Protein AF-A0A0F9PGI0-F1 (afdb_monomer)

Structure (mmCIF, N/CA/C/O backbone):
data_AF-A0A0F9PGI0-F1
#
_entry.id   AF-A0A0F9PGI0-F1
#
loop_
_atom_site.group_PDB
_atom_site.id
_atom_site.type_symbol
_atom_site.label_atom_id
_atom_site.label_alt_id
_atom_site.label_comp_id
_atom_site.label_asym_id
_atom_site.label_entity_id
_atom_site.label_seq_id
_atom_site.pdbx_PDB_ins_code
_atom_site.Cartn_x
_atom_site.Cartn_y
_atom_site.Cartn_z
_atom_site.occupancy
_atom_site.B_iso_or_equiv
_atom_site.auth_seq_id
_atom_site.auth_comp_id
_atom_site.auth_asym_id
_atom_site.auth_atom_id
_atom_site.pdbx_PDB_model_num
AT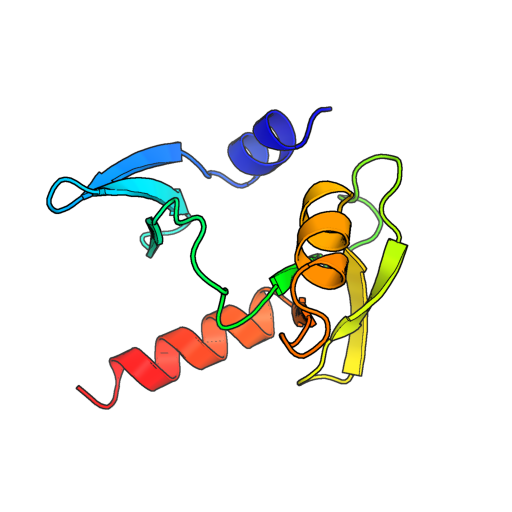OM 1 N N . MET A 1 1 ? 14.672 10.025 -6.409 1.00 58.62 1 MET A N 1
ATOM 2 C CA . MET A 1 1 ? 13.404 10.147 -5.680 1.00 58.62 1 MET A CA 1
ATOM 3 C C . MET A 1 1 ? 13.372 9.081 -4.607 1.00 58.62 1 MET A C 1
ATOM 5 O O . MET A 1 1 ? 13.420 7.899 -4.947 1.00 58.62 1 MET A O 1
ATOM 9 N N . ASN A 1 2 ? 13.398 9.497 -3.347 1.00 71.69 2 ASN A N 1
ATOM 10 C CA . ASN A 1 2 ? 13.156 8.619 -2.205 1.00 71.69 2 ASN A CA 1
ATOM 11 C C . ASN A 1 2 ? 11.639 8.469 -1.958 1.00 71.69 2 ASN A C 1
ATOM 13 O O . ASN A 1 2 ? 10.826 9.146 -2.589 1.00 71.69 2 ASN A O 1
ATOM 17 N N . GLU A 1 3 ? 11.248 7.546 -1.080 1.00 65.44 3 GLU A N 1
ATOM 18 C CA . GLU A 1 3 ? 9.834 7.258 -0.797 1.00 65.44 3 GLU A CA 1
ATOM 19 C C . GLU A 1 3 ? 9.100 8.469 -0.195 1.00 65.44 3 GLU A C 1
ATOM 21 O O . GLU A 1 3 ? 7.971 8.761 -0.585 1.00 65.44 3 GLU A O 1
ATOM 26 N N . GLY A 1 4 ? 9.776 9.248 0.657 1.00 70.75 4 GLY A N 1
ATOM 27 C CA . GLY A 1 4 ? 9.231 10.485 1.219 1.00 70.75 4 GLY A CA 1
ATOM 28 C C . GLY A 1 4 ? 8.901 11.528 0.149 1.00 70.75 4 GLY A C 1
ATOM 29 O O . GLY A 1 4 ? 7.804 12.074 0.134 1.00 70.75 4 GLY A O 1
ATOM 30 N N . GLU A 1 5 ? 9.805 11.768 -0.800 1.00 72.56 5 GLU A N 1
ATOM 31 C CA . GLU A 1 5 ? 9.599 12.689 -1.928 1.00 72.56 5 GLU A CA 1
ATOM 32 C C . GLU A 1 5 ? 8.436 12.254 -2.834 1.00 72.56 5 GLU A C 1
ATOM 34 O O . GLU A 1 5 ? 7.683 13.097 -3.334 1.00 72.56 5 GLU A O 1
ATOM 39 N N . ALA A 1 6 ? 8.261 10.943 -3.026 1.00 71.75 6 ALA A N 1
ATOM 40 C CA . ALA A 1 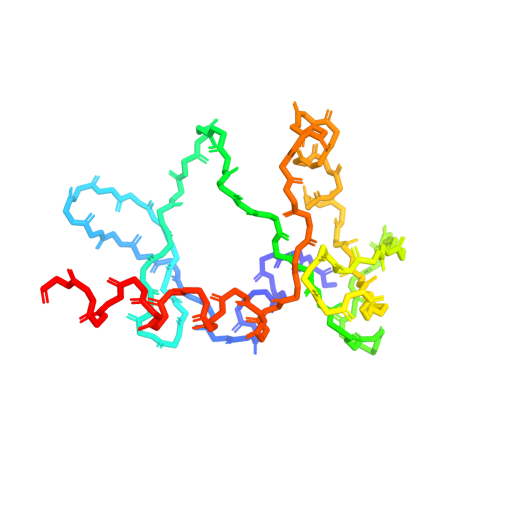6 ? 7.133 10.397 -3.773 1.00 71.75 6 ALA A CA 1
ATOM 41 C C . ALA A 1 6 ? 5.802 10.651 -3.042 1.00 71.75 6 ALA A C 1
ATOM 43 O O . ALA A 1 6 ? 4.842 11.104 -3.663 1.00 71.75 6 ALA A O 1
ATOM 44 N N . LEU A 1 7 ? 5.758 10.439 -1.723 1.00 73.94 7 LEU A N 1
ATOM 45 C CA . LEU A 1 7 ? 4.584 10.724 -0.891 1.00 73.94 7 LEU A CA 1
ATOM 46 C C . LEU A 1 7 ? 4.231 12.218 -0.890 1.00 73.94 7 LEU A C 1
ATOM 48 O O . LEU A 1 7 ? 3.072 12.573 -1.112 1.00 73.94 7 LEU A O 1
ATOM 52 N N . TYR A 1 8 ? 5.219 13.104 -0.737 1.00 77.38 8 TYR A N 1
ATOM 53 C CA . TYR A 1 8 ? 5.002 14.553 -0.833 1.00 77.38 8 TYR A CA 1
ATOM 54 C C . TYR A 1 8 ? 4.427 14.968 -2.191 1.00 77.38 8 TYR A C 1
ATOM 56 O O . TYR A 1 8 ? 3.530 15.809 -2.248 1.00 77.38 8 TYR A O 1
ATOM 64 N N . SER A 1 9 ? 4.895 14.352 -3.281 1.00 75.50 9 SER A N 1
ATOM 65 C CA . SER A 1 9 ? 4.392 14.614 -4.639 1.00 75.50 9 SER A CA 1
ATOM 66 C C . SER A 1 9 ? 2.936 14.171 -4.832 1.00 75.50 9 SER A C 1
ATOM 68 O O . SER A 1 9 ? 2.240 14.704 -5.692 1.00 75.50 9 SER A O 1
ATOM 70 N N . LEU A 1 10 ? 2.459 13.225 -4.018 1.00 75.50 10 LEU A N 1
ATOM 71 C CA . LEU A 1 10 ? 1.057 12.801 -3.964 1.00 75.50 10 LEU A CA 1
ATOM 72 C C . LEU A 1 10 ? 0.204 13.683 -3.037 1.00 75.50 10 LEU A C 1
ATOM 74 O O . LEU A 1 10 ? -0.991 13.441 -2.898 1.00 75.50 10 LEU A O 1
ATOM 78 N N . GLY A 1 11 ? 0.796 14.707 -2.416 1.00 81.75 11 GLY A N 1
ATOM 79 C CA . GLY A 1 11 ? 0.120 15.595 -1.475 1.00 81.75 11 GLY A CA 1
ATOM 80 C C . GLY A 1 11 ? 0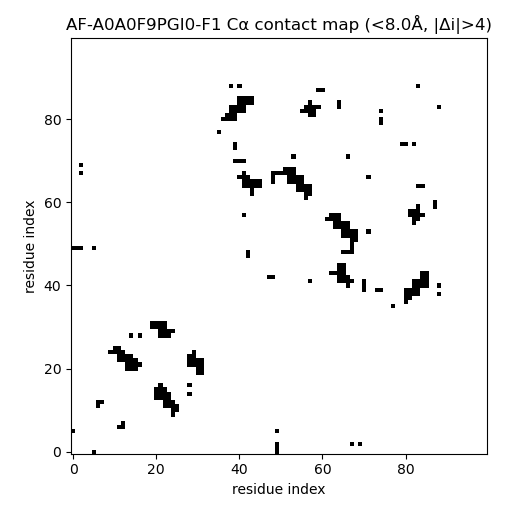.114 15.086 -0.035 1.00 81.75 11 GLY A C 1
ATOM 81 O O . GLY A 1 11 ? -0.578 15.677 0.792 1.00 81.75 11 GLY A O 1
ATOM 82 N N . ALA A 1 12 ? 0.874 14.031 0.283 1.00 85.31 12 ALA A N 1
ATOM 83 C CA . ALA A 1 12 ? 1.018 13.579 1.660 1.00 85.31 12 ALA A CA 1
ATOM 84 C C . ALA A 1 12 ? 1.801 14.613 2.478 1.00 85.31 12 ALA A C 1
ATOM 86 O O . ALA A 1 12 ? 2.820 15.141 2.021 1.00 85.31 12 ALA A O 1
ATOM 87 N N . ARG A 1 13 ? 1.345 14.899 3.698 1.00 87.56 13 ARG A N 1
ATOM 88 C CA . ARG A 1 13 ? 2.019 15.818 4.625 1.00 87.56 13 ARG A CA 1
ATOM 89 C C . ARG A 1 13 ? 2.136 15.193 6.011 1.00 87.56 13 ARG A C 1
ATOM 91 O O . ARG A 1 13 ? 1.160 14.591 6.450 1.00 87.56 13 ARG A O 1
ATOM 98 N N . PRO A 1 14 ? 3.267 15.354 6.721 1.00 87.19 14 PRO A N 1
ATOM 99 C CA . PRO A 1 14 ? 3.350 15.017 8.139 1.00 87.19 14 PRO A CA 1
ATOM 100 C C . PRO A 1 14 ? 2.233 15.706 8.917 1.00 87.19 14 PRO A C 1
ATOM 102 O O . PRO A 1 14 ? 1.943 16.878 8.676 1.00 87.19 14 PRO A O 1
ATOM 105 N N . ALA A 1 15 ? 1.609 14.976 9.830 1.00 90.25 15 ALA A N 1
ATOM 106 C CA . ALA A 1 15 ? 0.537 15.481 10.669 1.00 90.25 15 ALA A CA 1
ATOM 107 C C . ALA A 1 15 ? 0.575 14.817 12.045 1.00 90.25 15 ALA A C 1
ATOM 109 O O . ALA A 1 15 ? 1.123 13.728 12.212 1.00 90.25 15 ALA A O 1
ATOM 110 N N . GLU A 1 16 ? -0.048 15.471 13.015 1.00 89.38 16 GLU A N 1
ATOM 111 C CA . GLU A 1 16 ? -0.331 14.907 14.328 1.00 89.38 16 GLU A CA 1
ATOM 112 C C . GLU A 1 16 ? -1.830 15.060 14.591 1.00 89.38 16 GLU A C 1
ATOM 114 O O . GLU A 1 16 ? -2.401 16.122 14.327 1.00 89.38 16 GLU A O 1
ATOM 119 N N . LYS A 1 17 ? -2.478 13.991 15.052 1.00 84.62 17 LYS A N 1
ATOM 120 C CA . LYS A 1 17 ? -3.905 13.970 15.377 1.00 84.62 17 LYS A CA 1
ATOM 121 C C . LYS A 1 17 ? -4.101 13.133 16.637 1.00 84.62 17 LYS A C 1
ATOM 123 O O . LYS A 1 17 ? -3.578 12.028 16.717 1.00 84.62 17 LYS A O 1
ATOM 128 N N . ASP A 1 18 ? -4.802 13.677 17.631 1.00 86.75 18 ASP A N 1
ATOM 129 C CA . ASP A 1 18 ? -5.080 13.002 18.910 1.00 86.75 18 ASP A CA 1
ATOM 130 C C . ASP A 1 18 ? -3.811 12.471 19.625 1.00 86.75 18 ASP A C 1
ATOM 132 O O . ASP A 1 18 ? -3.809 11.397 20.221 1.00 86.75 18 ASP A O 1
ATOM 136 N N . GLY A 1 19 ? -2.698 13.217 19.532 1.00 85.25 19 GLY A N 1
ATOM 137 C CA . GLY A 1 19 ? -1.392 12.856 20.111 1.00 85.25 19 GLY A CA 1
ATOM 138 C C . GLY A 1 19 ? -0.608 11.788 19.334 1.00 85.25 19 GLY A C 1
ATOM 139 O O . GLY A 1 19 ? 0.493 11.414 19.738 1.00 85.25 19 GLY A O 1
ATOM 140 N N . LYS A 1 20 ? -1.148 11.306 18.211 1.00 85.62 20 LYS A N 1
ATOM 141 C CA . LYS A 1 20 ? -0.521 10.315 17.332 1.00 85.62 20 LYS A CA 1
ATOM 142 C C . LYS A 1 20 ? 0.089 11.008 16.120 1.00 85.62 20 LYS A C 1
ATOM 144 O O . LYS A 1 20 ? -0.550 11.843 15.478 1.00 85.62 20 LYS A O 1
ATOM 149 N N . LYS A 1 21 ? 1.332 10.657 15.791 1.00 87.62 21 LYS A N 1
ATOM 150 C CA . LYS A 1 21 ? 2.036 11.164 14.602 1.00 87.62 21 LYS A CA 1
ATOM 151 C C . LYS A 1 21 ? 1.649 10.343 13.381 1.00 87.62 21 LYS A C 1
ATOM 153 O O . LYS A 1 21 ? 1.345 9.163 13.500 1.00 87.62 21 LYS A O 1
ATOM 158 N N . GLY A 1 22 ? 1.669 10.953 12.205 1.00 88.31 22 GLY A N 1
ATOM 159 C CA . GLY A 1 22 ? 1.270 10.289 10.973 1.00 88.31 22 GLY A CA 1
ATOM 160 C C . GLY A 1 22 ? 1.412 11.165 9.737 1.00 88.31 22 GLY A C 1
ATOM 161 O O . GLY A 1 22 ? 2.181 12.130 9.706 1.00 88.31 22 GLY A O 1
ATOM 162 N N . LEU A 1 23 ? 0.650 10.819 8.706 1.00 86.81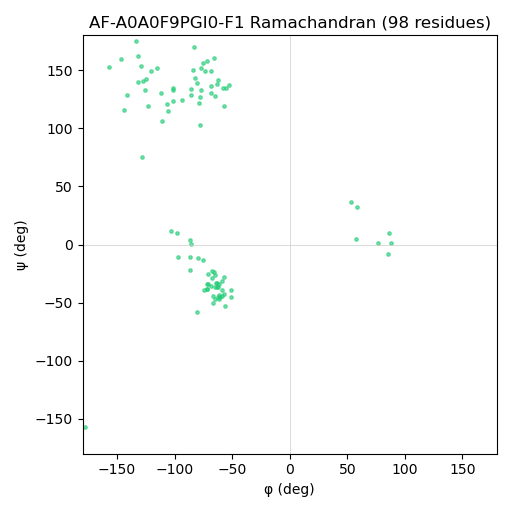 23 LEU A N 1
ATOM 163 C CA . LEU A 1 23 ? 0.558 11.535 7.441 1.00 86.81 23 LEU A CA 1
ATOM 164 C C . LEU A 1 23 ? -0.901 11.887 7.149 1.00 86.81 23 LEU A C 1
ATOM 166 O O . LEU A 1 23 ? -1.800 11.088 7.381 1.00 86.81 23 LEU A O 1
ATOM 170 N N . THR A 1 24 ? -1.146 13.063 6.582 1.00 84.94 24 THR A N 1
ATOM 171 C CA . THR A 1 24 ? -2.433 13.400 5.966 1.00 84.94 24 THR A CA 1
ATOM 172 C C . THR A 1 24 ? -2.340 13.282 4.455 1.00 84.94 24 THR A C 1
ATOM 174 O O . THR A 1 24 ? -1.383 13.768 3.856 1.00 84.94 24 THR A O 1
ATOM 177 N N . LEU A 1 25 ? -3.333 12.647 3.833 1.00 84.75 25 LEU A N 1
ATOM 178 C CA . LEU A 1 25 ? -3.441 12.506 2.383 1.00 84.75 25 LEU A CA 1
ATOM 179 C C . LEU A 1 25 ? -4.915 12.591 1.976 1.00 84.75 25 LEU A C 1
ATOM 181 O O . LEU A 1 25 ? -5.718 11.749 2.365 1.00 84.75 25 LEU A O 1
ATOM 185 N N . GLY A 1 26 ? -5.289 13.617 1.205 1.00 80.44 26 GLY A N 1
ATOM 186 C CA . GLY A 1 26 ? -6.666 13.766 0.711 1.00 80.44 26 GLY A CA 1
ATOM 187 C C . GLY A 1 26 ? -7.734 13.851 1.814 1.00 80.44 26 GLY A C 1
ATOM 188 O O . GLY A 1 26 ? -8.838 13.354 1.623 1.00 80.44 26 GLY A O 1
ATOM 189 N N . GLY A 1 27 ? -7.399 14.431 2.972 1.00 79.62 27 GLY A N 1
ATOM 190 C CA . GLY A 1 27 ? -8.296 14.533 4.134 1.00 79.62 27 GLY A CA 1
ATOM 191 C C . GLY A 1 27 ? -8.303 13.308 5.058 1.00 79.62 27 GLY A C 1
ATOM 192 O O . GLY A 1 27 ? -8.862 13.386 6.149 1.00 79.62 27 GLY A O 1
ATOM 193 N N . LEU A 1 28 ? -7.644 12.210 4.673 1.00 81.50 28 LEU A N 1
ATOM 194 C CA . LEU A 1 28 ? -7.444 11.040 5.526 1.00 81.50 28 LEU A CA 1
ATOM 195 C C . LEU A 1 28 ? -6.198 11.233 6.397 1.00 81.50 28 LEU A C 1
ATOM 197 O O . LEU A 1 28 ? -5.152 11.629 5.882 1.00 81.50 28 LEU A O 1
ATOM 201 N N . PHE A 1 29 ? -6.301 10.933 7.693 1.00 82.44 29 PHE A N 1
ATOM 202 C CA . PHE A 1 29 ? -5.146 10.807 8.583 1.00 82.44 29 PHE A CA 1
ATOM 203 C C . PHE A 1 29 ? -4.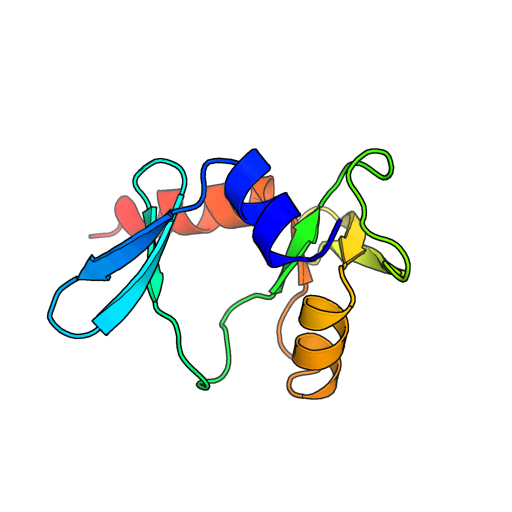715 9.339 8.647 1.00 82.44 29 PHE A C 1
ATOM 205 O O . PHE A 1 29 ? -5.524 8.473 8.963 1.00 82.44 29 PHE A O 1
ATOM 212 N N . ILE A 1 30 ? -3.448 9.082 8.338 1.00 79.31 30 ILE A N 1
ATOM 213 C CA . ILE A 1 30 ? -2.800 7.773 8.374 1.00 79.31 30 ILE A CA 1
ATOM 214 C C . ILE A 1 30 ? -1.791 7.820 9.520 1.00 79.31 30 ILE A C 1
ATOM 216 O O . ILE A 1 30 ? -0.765 8.493 9.412 1.00 79.31 30 ILE A O 1
ATOM 220 N N . GLU A 1 31 ? -2.095 7.149 10.625 1.00 80.62 31 GLU A N 1
ATOM 221 C CA . GLU A 1 31 ? -1.208 7.058 11.787 1.00 80.62 31 GLU A CA 1
ATOM 222 C C . GLU A 1 31 ? 0.101 6.337 11.429 1.00 80.62 31 GLU A C 1
ATOM 224 O O . GLU A 1 31 ? 0.098 5.328 10.724 1.00 80.62 31 GLU A O 1
ATOM 229 N N . ALA A 1 32 ? 1.227 6.853 11.919 1.00 75.75 32 ALA A N 1
ATOM 230 C CA . ALA A 1 32 ? 2.491 6.135 11.912 1.00 75.75 32 ALA A CA 1
ATOM 231 C C . ALA A 1 32 ? 2.460 5.124 13.063 1.00 75.75 32 ALA A C 1
ATOM 233 O O . ALA A 1 32 ? 2.615 5.501 14.223 1.00 75.75 32 ALA A O 1
ATOM 234 N N . SER A 1 33 ? 2.228 3.856 12.732 1.00 72.31 33 SER A N 1
ATOM 235 C CA . SER A 1 33 ? 2.225 2.750 13.686 1.00 72.31 33 SER A CA 1
ATOM 236 C C . SER A 1 33 ? 3.150 1.638 13.198 1.00 72.31 33 SER A C 1
ATOM 238 O O . SER A 1 33 ? 3.186 1.339 12.004 1.00 72.31 33 SER A O 1
ATOM 240 N N . ASP A 1 34 ? 3.878 1.035 14.136 1.00 69.62 34 ASP A N 1
ATOM 241 C CA . ASP A 1 34 ? 4.638 -0.204 13.928 1.00 69.62 34 ASP A CA 1
ATOM 242 C C . ASP A 1 34 ? 3.759 -1.454 14.159 1.00 69.62 34 ASP A C 1
ATOM 244 O O . ASP A 1 34 ? 4.239 -2.589 14.135 1.00 69.62 34 ASP A O 1
ATOM 248 N N . GLU A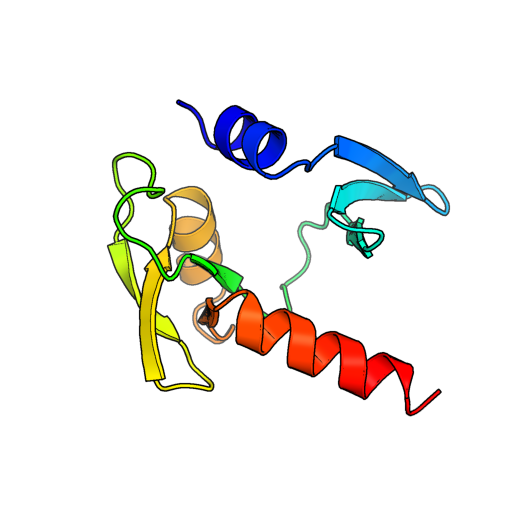 1 35 ? 2.461 -1.268 14.421 1.00 77.81 35 GLU A N 1
ATOM 249 C CA . GLU A 1 35 ? 1.502 -2.363 14.528 1.00 77.81 35 GLU A CA 1
ATOM 250 C C . GLU A 1 35 ? 1.196 -2.978 13.158 1.00 77.81 35 GLU A C 1
ATOM 252 O O . GLU A 1 35 ? 1.357 -2.362 12.103 1.00 77.81 35 GLU A O 1
ATOM 257 N N . LYS A 1 36 ? 0.727 -4.231 13.176 1.00 80.69 36 LYS A N 1
ATOM 258 C CA . LYS A 1 36 ? 0.369 -4.964 11.960 1.00 80.69 36 LYS A CA 1
ATOM 259 C C . LYS A 1 36 ? -0.698 -4.180 11.173 1.00 80.69 36 LYS A C 1
ATOM 261 O O . LYS A 1 36 ? -1.802 -4.019 11.690 1.00 80.69 36 LYS A O 1
ATOM 266 N N . PRO A 1 37 ? -0.426 -3.761 9.922 1.00 83.56 37 PRO A N 1
ATOM 267 C CA . PRO A 1 37 ? -1.403 -3.030 9.128 1.00 83.56 37 PRO A CA 1
ATOM 268 C C . PRO A 1 37 ? -2.518 -3.956 8.628 1.00 83.56 37 PRO A C 1
ATOM 270 O O . PRO A 1 37 ? -2.274 -5.119 8.306 1.00 83.56 37 PRO A O 1
ATOM 273 N N . ASP A 1 38 ? -3.729 -3.422 8.465 1.00 85.75 38 ASP A N 1
ATOM 274 C CA . ASP A 1 38 ? -4.859 -4.159 7.875 1.00 85.75 38 ASP A CA 1
ATOM 275 C C . ASP A 1 38 ? -4.698 -4.396 6.367 1.00 85.75 38 ASP A C 1
ATOM 277 O O . ASP A 1 38 ? -5.273 -5.326 5.793 1.00 85.75 38 ASP A O 1
ATOM 281 N N . ALA A 1 39 ? -3.924 -3.538 5.700 1.00 89.81 39 ALA A N 1
ATOM 282 C CA . ALA A 1 39 ? -3.610 -3.655 4.287 1.00 89.81 39 ALA A CA 1
ATOM 283 C C . ALA A 1 39 ? -2.317 -2.916 3.923 1.00 89.81 39 ALA A C 1
A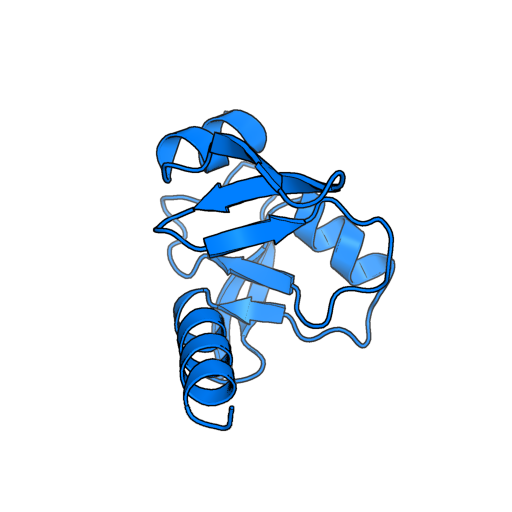TOM 285 O O . ALA A 1 39 ? -1.964 -1.902 4.520 1.00 89.81 39 ALA A O 1
ATOM 286 N N . ILE A 1 40 ? -1.647 -3.388 2.871 1.00 91.31 40 ILE A N 1
ATOM 287 C CA . ILE A 1 40 ? -0.472 -2.733 2.288 1.00 91.31 40 ILE A CA 1
ATOM 288 C C . ILE A 1 40 ? -0.877 -2.100 0.956 1.00 91.31 40 ILE A C 1
ATOM 290 O O . ILE A 1 40 ? -1.332 -2.788 0.038 1.00 91.31 40 ILE A O 1
ATOM 294 N N . ILE A 1 41 ? -0.709 -0.784 0.826 1.00 89.94 41 ILE A N 1
ATOM 295 C CA . ILE A 1 41 ? -1.166 -0.041 -0.354 1.00 89.94 41 ILE A CA 1
ATOM 296 C C . ILE A 1 41 ? -0.102 -0.071 -1.460 1.00 89.94 41 ILE A C 1
ATOM 298 O O . ILE A 1 41 ? 1.056 0.282 -1.249 1.00 89.94 41 ILE A O 1
ATOM 302 N N . ALA A 1 42 ? -0.512 -0.453 -2.670 1.00 90.81 42 ALA A N 1
ATOM 303 C CA . ALA A 1 42 ? 0.327 -0.489 -3.864 1.00 90.81 42 ALA A CA 1
ATOM 304 C C . ALA A 1 42 ? -0.212 0.414 -4.987 1.00 90.81 42 ALA A C 1
ATOM 306 O O . ALA A 1 42 ? -1.423 0.609 -5.154 1.00 90.81 42 ALA A O 1
ATOM 307 N N . GLY A 1 43 ? 0.701 0.946 -5.803 1.00 87.88 43 GLY A N 1
ATOM 308 C CA . GLY A 1 43 ? 0.369 1.799 -6.944 1.00 87.88 43 GLY A CA 1
ATOM 309 C C . GLY A 1 43 ? -0.023 0.986 -8.179 1.00 87.88 43 GLY A C 1
ATOM 310 O O . GLY A 1 43 ? 0.555 -0.056 -8.457 1.00 87.88 43 GLY A O 1
ATOM 311 N N . VAL A 1 44 ? -0.984 1.460 -8.973 1.00 87.94 44 VAL A N 1
ATOM 312 C CA . VAL A 1 44 ? -1.405 0.770 -10.216 1.00 87.94 44 VAL A CA 1
ATOM 313 C C . VAL A 1 44 ? -0.559 1.149 -11.435 1.00 87.94 44 VAL A C 1
ATOM 315 O O . VAL A 1 44 ? -0.499 0.405 -12.411 1.00 87.94 44 VAL A O 1
ATOM 318 N N . ASN A 1 45 ? 0.110 2.303 -11.399 1.00 85.06 45 ASN A N 1
ATOM 319 C CA . ASN A 1 45 ? 0.799 2.855 -12.560 1.00 85.06 45 ASN A CA 1
ATOM 320 C C . ASN A 1 45 ? 2.319 2.709 -12.435 1.00 85.06 45 ASN A C 1
ATOM 322 O O . ASN A 1 45 ? 2.951 3.364 -11.607 1.00 85.06 45 ASN A O 1
ATOM 326 N N . ARG A 1 46 ? 2.905 1.907 -13.331 1.00 81.88 46 ARG A N 1
ATOM 327 C CA . ARG A 1 46 ? 4.354 1.676 -13.410 1.00 81.88 46 ARG A CA 1
ATOM 328 C C . ARG A 1 46 ? 5.163 2.969 -13.590 1.00 81.88 46 ARG A C 1
ATOM 330 O O . ARG A 1 46 ? 6.308 3.033 -13.173 1.00 81.88 46 ARG A O 1
ATOM 337 N N . LYS A 1 47 ? 4.596 4.011 -14.206 1.00 79.69 47 LYS A N 1
ATOM 338 C CA . LYS A 1 47 ? 5.318 5.273 -14.456 1.00 79.69 47 LYS A CA 1
ATOM 339 C C . LYS A 1 47 ? 5.643 6.050 -13.177 1.00 79.69 47 LYS A C 1
ATOM 341 O O . LYS A 1 47 ? 6.576 6.840 -13.188 1.00 79.69 47 LYS A O 1
ATOM 346 N N . TYR A 1 48 ? 4.899 5.812 -12.097 1.00 78.19 48 TYR A N 1
ATOM 347 C CA . TYR A 1 48 ? 5.088 6.486 -10.808 1.00 78.19 48 TYR A CA 1
ATOM 348 C C . TYR A 1 48 ? 5.794 5.599 -9.778 1.00 78.19 48 TYR A C 1
ATOM 350 O O . TYR A 1 48 ? 5.822 5.920 -8.594 1.00 78.19 48 TYR A O 1
ATOM 358 N N . THR A 1 49 ? 6.352 4.464 -10.205 1.00 83.62 49 THR A N 1
ATOM 359 C CA . THR A 1 49 ? 7.060 3.562 -9.297 1.00 83.62 49 THR A CA 1
ATOM 360 C C . THR A 1 49 ? 8.468 4.052 -9.029 1.00 83.62 49 THR A C 1
ATOM 362 O O . THR A 1 49 ? 9.190 4.423 -9.955 1.00 83.62 49 THR A O 1
ATOM 365 N N . VAL A 1 50 ? 8.899 3.949 -7.777 1.00 83.12 50 VAL A N 1
ATOM 366 C CA . VAL A 1 50 ? 10.294 4.178 -7.399 1.00 83.12 50 VAL A CA 1
ATOM 367 C C . VAL A 1 50 ? 11.175 2.993 -7.809 1.00 83.12 50 VAL A C 1
ATOM 369 O O . VAL A 1 50 ? 10.701 1.860 -7.968 1.00 83.12 50 VAL A O 1
ATOM 372 N N . LYS A 1 51 ? 12.479 3.238 -7.980 1.00 86.12 51 LYS A N 1
ATOM 373 C CA . LYS A 1 51 ? 13.459 2.188 -8.301 1.00 86.12 51 LYS A CA 1
ATOM 374 C C . LYS A 1 51 ? 13.390 1.067 -7.255 1.00 86.12 51 LYS A C 1
ATOM 376 O O . LYS A 1 51 ? 13.354 1.335 -6.061 1.00 86.12 51 LYS A O 1
ATOM 381 N N . GLY A 1 52 ? 13.380 -0.183 -7.716 1.00 88.00 52 GLY A N 1
ATOM 382 C CA . GLY A 1 52 ? 13.270 -1.358 -6.844 1.00 88.00 52 GLY A CA 1
ATOM 383 C C . GLY A 1 52 ? 11.834 -1.788 -6.527 1.00 88.00 52 GLY A C 1
ATOM 384 O O . GLY A 1 52 ? 11.651 -2.775 -5.819 1.00 88.00 52 GLY A O 1
ATOM 385 N N . SER A 1 53 ? 10.819 -1.106 -7.070 1.00 91.88 53 SER A N 1
ATOM 386 C CA . SER A 1 53 ? 9.430 -1.567 -6.968 1.00 91.88 53 SER A CA 1
ATOM 387 C C . SER A 1 53 ? 9.235 -2.922 -7.657 1.00 91.88 53 SER A C 1
ATOM 389 O O . SER A 1 53 ? 9.790 -3.164 -8.732 1.00 91.88 53 SER A O 1
ATOM 391 N N . LYS A 1 54 ? 8.418 -3.792 -7.059 1.00 93.94 54 LYS A N 1
ATOM 392 C CA . LYS A 1 54 ? 8.097 -5.127 -7.585 1.00 93.94 54 LYS A CA 1
ATOM 393 C C . LYS A 1 54 ? 6.628 -5.241 -7.952 1.00 93.94 54 LYS A C 1
ATOM 395 O O . LYS A 1 54 ? 5.779 -4.563 -7.379 1.00 93.94 54 LYS A O 1
ATOM 400 N N . GLU A 1 55 ? 6.350 -6.103 -8.922 1.00 95.31 55 GLU A N 1
ATOM 401 C CA . GLU A 1 55 ? 4.994 -6.394 -9.374 1.00 95.31 55 GLU A CA 1
ATOM 402 C C . GLU A 1 55 ? 4.283 -7.332 -8.389 1.00 95.31 55 GLU A C 1
ATOM 404 O O . GLU A 1 55 ? 4.830 -8.359 -7.995 1.00 95.31 55 GLU A O 1
ATOM 409 N N . PHE A 1 56 ? 3.049 -6.984 -8.034 1.00 95.06 56 PHE A N 1
ATOM 410 C CA . PHE A 1 56 ? 2.125 -7.779 -7.229 1.00 95.06 56 PHE A CA 1
ATOM 411 C C . PHE A 1 56 ? 0.740 -7.785 -7.889 1.00 95.06 56 PHE A C 1
ATOM 413 O O . PHE A 1 56 ? 0.483 -7.094 -8.882 1.00 95.06 56 PHE A O 1
ATOM 420 N N . ARG A 1 57 ? -0.187 -8.555 -7.318 1.00 96.12 57 ARG A N 1
ATOM 421 C CA . ARG A 1 57 ? -1.613 -8.467 -7.642 1.00 96.12 57 ARG A CA 1
ATOM 422 C C . ARG A 1 57 ? -2.358 -7.921 -6.443 1.00 96.12 57 ARG A C 1
ATOM 424 O O . ARG A 1 57 ? -2.197 -8.435 -5.342 1.00 96.12 57 ARG A O 1
ATOM 431 N N . CYS A 1 58 ? -3.191 -6.917 -6.679 1.00 95.56 58 CYS A N 1
ATOM 432 C CA . CYS A 1 58 ? -4.120 -6.449 -5.664 1.00 95.56 58 CYS A CA 1
ATOM 433 C C . CYS A 1 58 ? -5.020 -7.610 -5.222 1.00 95.56 58 CYS A C 1
ATOM 435 O O . CYS A 1 58 ? -5.537 -8.348 -6.064 1.00 95.56 58 CYS A O 1
ATOM 437 N N . HIS A 1 59 ? -5.210 -7.763 -3.917 1.00 95.88 59 HIS A N 1
ATOM 438 C CA . HIS A 1 59 ? -6.048 -8.804 -3.341 1.00 95.88 59 HIS A CA 1
ATOM 439 C C . HIS A 1 59 ? -7.494 -8.710 -3.860 1.00 95.88 59 HIS A C 1
ATOM 441 O O . HIS A 1 59 ? -8.032 -9.713 -4.322 1.00 95.88 59 HIS A O 1
ATOM 447 N N . ASP A 1 60 ? -8.055 -7.495 -3.907 1.00 94.19 60 ASP A N 1
ATOM 448 C CA . ASP A 1 60 ? -9.473 -7.250 -4.209 1.00 94.19 60 ASP A CA 1
ATOM 449 C C . ASP A 1 60 ? -9.791 -7.287 -5.714 1.00 94.19 60 ASP A C 1
ATOM 451 O O . ASP A 1 60 ? -10.619 -8.071 -6.166 1.00 94.19 60 ASP A O 1
ATOM 455 N N . CYS A 1 61 ? -9.136 -6.444 -6.524 1.00 95.00 61 CYS A N 1
ATOM 456 C CA . CYS A 1 61 ? -9.410 -6.347 -7.972 1.00 95.00 61 CYS A CA 1
ATOM 457 C C . CYS A 1 61 ? -8.621 -7.363 -8.811 1.00 95.00 61 CYS A C 1
ATOM 459 O O . CYS A 1 61 ? -8.816 -7.417 -10.023 1.00 95.00 61 CYS A O 1
ATOM 461 N N . ARG A 1 62 ? -7.633 -8.062 -8.226 1.00 95.69 62 ARG A N 1
ATOM 462 C CA . ARG A 1 62 ? -6.633 -8.896 -8.936 1.00 95.69 62 ARG A CA 1
ATOM 463 C C . ARG A 1 62 ? -5.793 -8.158 -9.985 1.00 95.69 62 ARG A C 1
ATOM 465 O O . ARG A 1 62 ? -4.965 -8.772 -10.659 1.00 95.69 62 ARG A O 1
ATOM 472 N N . CYS A 1 63 ? -5.963 -6.844 -10.090 1.00 94.62 63 CYS A N 1
ATOM 473 C CA . CYS A 1 63 ? -5.258 -5.991 -11.021 1.00 94.62 63 CYS A CA 1
ATOM 474 C C . CYS A 1 63 ? -3.769 -5.875 -10.661 1.00 94.62 63 CYS A C 1
ATOM 476 O O . CYS A 1 63 ? -3.376 -5.992 -9.495 1.00 94.62 63 CYS A O 1
ATOM 478 N N . LYS A 1 64 ? -2.935 -5.696 -11.692 1.00 96.00 64 LYS A N 1
ATOM 479 C CA . LYS A 1 64 ? -1.484 -5.561 -11.551 1.00 96.00 64 LYS A CA 1
ATOM 480 C C . LYS A 1 64 ? -1.165 -4.284 -10.780 1.00 96.00 64 LYS A C 1
ATOM 482 O O . LYS A 1 64 ? -1.627 -3.206 -11.148 1.00 96.00 64 LYS A O 1
ATOM 487 N N . VAL A 1 65 ? -0.365 -4.419 -9.732 1.00 95.06 65 VAL A N 1
ATOM 488 C CA . VAL A 1 65 ? 0.084 -3.310 -8.891 1.00 95.06 65 VAL A CA 1
ATOM 489 C C . VAL A 1 65 ? 1.587 -3.383 -8.678 1.00 95.06 65 VAL A C 1
ATOM 491 O O . VAL A 1 65 ? 2.216 -4.417 -8.892 1.00 95.06 65 VAL A O 1
ATOM 494 N N . TRP A 1 66 ? 2.160 -2.266 -8.262 1.00 93.94 66 TRP A N 1
ATOM 495 C CA . TRP A 1 66 ? 3.577 -2.085 -8.033 1.00 93.94 66 TRP A CA 1
ATOM 496 C C . TRP A 1 66 ? 3.789 -1.642 -6.596 1.00 93.94 66 TRP A C 1
ATOM 498 O O . TRP A 1 66 ? 3.288 -0.597 -6.175 1.00 93.94 66 TRP A O 1
ATOM 508 N N . LEU A 1 67 ? 4.519 -2.464 -5.854 1.00 91.56 67 LEU A N 1
ATOM 509 C CA . LEU A 1 67 ? 4.801 -2.248 -4.447 1.00 91.56 67 LEU A CA 1
ATOM 510 C C . LEU A 1 67 ? 6.216 -1.690 -4.293 1.00 91.56 67 LEU A C 1
ATOM 512 O O . LEU A 1 67 ? 7.180 -2.296 -4.774 1.00 91.56 67 LEU A O 1
ATOM 516 N N . ALA A 1 68 ? 6.335 -0.533 -3.644 1.00 90.19 68 ALA A N 1
ATOM 517 C CA . ALA A 1 68 ? 7.613 0.116 -3.361 1.00 90.19 68 ALA A CA 1
ATOM 518 C C . ALA A 1 68 ? 8.469 -0.719 -2.385 1.00 90.19 68 ALA A C 1
ATOM 520 O O . ALA A 1 68 ? 7.922 -1.586 -1.703 1.00 90.19 68 ALA A O 1
ATOM 521 N N . PRO A 1 69 ? 9.796 -0.497 -2.307 1.00 89.88 69 PRO A N 1
ATOM 522 C CA . PRO A 1 69 ? 10.671 -1.226 -1.390 1.00 89.88 69 PRO A CA 1
ATOM 523 C C . PRO A 1 69 ? 10.200 -1.241 0.074 1.00 89.88 69 PRO A C 1
ATOM 525 O O . PRO A 1 69 ? 10.153 -2.328 0.642 1.00 89.88 69 PRO A O 1
ATOM 528 N N . GLY A 1 70 ? 9.763 -0.110 0.649 1.00 86.31 70 GLY A N 1
ATOM 529 C CA . GLY A 1 70 ? 9.223 -0.082 2.017 1.00 86.31 70 GLY A CA 1
ATOM 530 C C . GLY A 1 70 ? 7.970 -0.950 2.174 1.00 86.31 70 GLY A C 1
ATOM 531 O O . GLY A 1 70 ? 7.871 -1.778 3.075 1.00 86.31 70 GLY A O 1
ATOM 532 N N . GLY A 1 71 ? 7.051 -0.885 1.207 1.00 88.94 71 GLY A N 1
ATOM 533 C CA . GLY A 1 71 ? 5.887 -1.776 1.170 1.00 88.94 71 GLY A CA 1
ATOM 534 C C . GLY A 1 71 ? 6.249 -3.262 1.011 1.00 88.94 71 GLY A C 1
ATOM 535 O O . GLY A 1 71 ? 5.567 -4.126 1.559 1.00 88.94 71 GLY A O 1
ATOM 536 N N . GLN A 1 72 ? 7.329 -3.585 0.291 1.00 92.00 72 GLN A N 1
ATOM 537 C CA . GLN A 1 72 ? 7.832 -4.960 0.178 1.00 92.00 72 GLN A CA 1
ATOM 538 C C . GLN A 1 72 ? 8.410 -5.467 1.501 1.00 92.00 72 GLN A C 1
ATOM 540 O O . GLN A 1 72 ? 8.277 -6.652 1.796 1.00 92.00 72 GLN A O 1
ATOM 545 N N . GLU A 1 73 ? 9.063 -4.601 2.272 1.00 91.06 73 GLU A N 1
ATOM 546 C CA . GLU A 1 73 ? 9.558 -4.920 3.610 1.00 91.06 73 GLU A CA 1
ATOM 547 C C . GLU A 1 73 ? 8.397 -5.202 4.565 1.00 91.06 73 GLU A C 1
ATOM 549 O O . GLU A 1 73 ? 8.357 -6.273 5.169 1.00 91.06 73 GLU A O 1
ATOM 554 N N . MET A 1 74 ? 7.374 -4.343 4.560 1.00 88.94 74 MET A N 1
ATOM 555 C CA . MET A 1 74 ? 6.137 -4.579 5.311 1.00 88.94 74 MET A CA 1
ATOM 556 C C . MET A 1 74 ? 5.470 -5.902 4.927 1.00 88.94 74 MET A C 1
ATOM 558 O O . MET A 1 74 ? 5.062 -6.667 5.796 1.00 88.94 74 MET A O 1
ATOM 562 N N . HIS A 1 75 ? 5.415 -6.236 3.635 1.00 91.19 75 HIS A N 1
ATOM 563 C CA . HIS A 1 75 ? 4.837 -7.505 3.189 1.00 91.19 75 HIS A CA 1
ATOM 564 C C . HIS A 1 75 ? 5.661 -8.728 3.623 1.00 91.19 75 HIS A C 1
ATOM 566 O O . HIS A 1 75 ? 5.103 -9.799 3.835 1.00 91.19 75 HIS A O 1
ATOM 572 N N . ARG A 1 76 ? 6.985 -8.592 3.784 1.00 91.88 76 ARG A N 1
ATOM 573 C CA . ARG A 1 76 ? 7.829 -9.665 4.338 1.00 91.88 76 ARG A CA 1
ATOM 574 C C . ARG A 1 76 ? 7.605 -9.856 5.832 1.00 91.88 76 ARG A C 1
ATOM 576 O O . ARG A 1 76 ? 7.636 -10.993 6.288 1.00 91.88 76 ARG A O 1
ATOM 583 N N . HIS A 1 77 ? 7.413 -8.772 6.581 1.00 91.38 77 HIS A N 1
ATOM 584 C CA . HIS A 1 77 ? 7.106 -8.842 8.011 1.00 91.38 77 HIS A CA 1
ATOM 585 C C . HIS A 1 77 ? 5.687 -9.350 8.275 1.00 91.38 77 HIS A C 1
ATOM 587 O O . HIS A 1 77 ? 5.474 -10.100 9.225 1.00 91.38 77 HIS A O 1
ATOM 593 N N . TYR A 1 78 ? 4.739 -9.020 7.395 1.00 91.12 78 TYR A N 1
ATOM 594 C CA . TYR A 1 78 ? 3.339 -9.410 7.516 1.00 91.12 78 TYR A CA 1
ATOM 595 C C . TYR A 1 78 ? 2.822 -10.076 6.224 1.00 91.12 78 TYR A C 1
ATOM 597 O O . TYR A 1 78 ? 2.069 -9.459 5.464 1.00 91.12 78 TYR A O 1
ATOM 605 N N . PRO A 1 79 ? 3.187 -11.345 5.954 1.00 90.25 79 PRO A N 1
ATOM 606 C CA . PRO A 1 79 ? 2.829 -12.027 4.704 1.00 90.25 79 PRO A CA 1
ATOM 607 C C . PRO A 1 79 ? 1.319 -12.245 4.534 1.00 90.25 79 PRO A C 1
ATOM 609 O O . PRO A 1 79 ? 0.833 -12.296 3.405 1.00 90.25 79 PRO A O 1
ATOM 612 N N . ASP A 1 80 ? 0.574 -12.318 5.640 1.00 92.56 80 ASP A N 1
ATOM 613 C CA . ASP A 1 80 ? -0.884 -12.490 5.632 1.00 92.56 80 ASP A CA 1
ATOM 614 C C . ASP A 1 80 ? -1.647 -11.186 5.356 1.00 92.56 80 ASP A C 1
ATOM 616 O O . ASP A 1 80 ? -2.860 -11.210 5.142 1.00 92.56 80 ASP A O 1
ATOM 620 N N . VAL A 1 81 ? -0.968 -10.034 5.387 1.00 92.06 81 VAL A N 1
ATOM 621 C CA . VAL A 1 81 ? -1.617 -8.741 5.152 1.00 92.06 81 VAL A CA 1
ATOM 622 C C . VAL A 1 81 ? -1.837 -8.547 3.651 1.00 92.06 81 VAL A C 1
ATOM 624 O O . VAL A 1 81 ? -0.889 -8.648 2.862 1.00 92.06 81 VAL A O 1
ATOM 627 N N . PRO A 1 82 ? -3.074 -8.246 3.217 1.00 94.19 82 PRO A N 1
ATOM 628 C CA . PRO A 1 82 ? -3.381 -8.118 1.804 1.00 94.19 82 PRO A CA 1
ATOM 629 C C . PRO A 1 82 ? -2.713 -6.881 1.195 1.00 94.19 82 PRO A C 1
ATOM 631 O O . PRO A 1 82 ? -2.872 -5.756 1.668 1.00 94.19 82 PRO A O 1
ATOM 634 N N . VAL A 1 83 ? -2.033 -7.079 0.066 1.00 94.88 83 VAL A N 1
ATOM 635 C CA . VAL A 1 83 ? -1.601 -5.979 -0.804 1.00 94.88 83 VAL A CA 1
ATOM 636 C C . VAL A 1 83 ? -2.795 -5.527 -1.643 1.00 94.88 83 VAL A C 1
ATOM 638 O O . VAL A 1 83 ? -3.354 -6.324 -2.397 1.00 94.88 83 VAL A O 1
ATOM 641 N N . ILE A 1 84 ? -3.189 -4.257 -1.559 1.00 95.19 84 ILE A N 1
ATOM 642 C CA . ILE A 1 84 ? -4.340 -3.702 -2.289 1.00 95.19 84 ILE A CA 1
ATOM 643 C C . ILE A 1 84 ? -3.980 -2.422 -3.040 1.00 95.19 84 ILE A C 1
ATOM 645 O O . ILE A 1 84 ? -3.067 -1.693 -2.668 1.00 95.19 84 ILE A O 1
ATOM 649 N N . CYS A 1 85 ? -4.699 -2.120 -4.123 1.00 92.81 85 CYS A N 1
ATOM 650 C CA . CYS A 1 85 ? -4.526 -0.843 -4.810 1.00 92.81 85 CYS A CA 1
ATOM 651 C C . CYS A 1 85 ? -5.214 0.294 -4.046 1.00 92.81 85 CYS A C 1
ATOM 653 O O . CYS A 1 85 ? -6.250 0.078 -3.4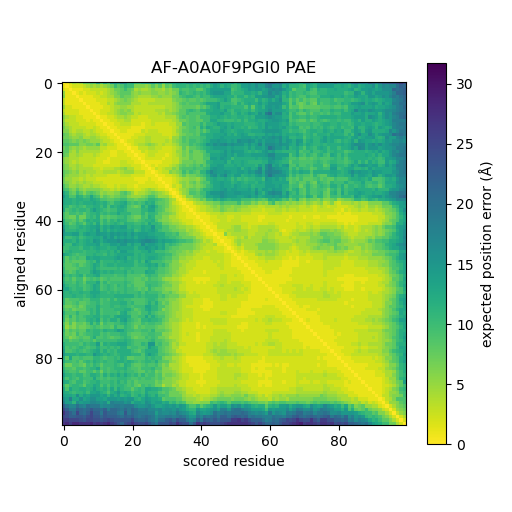14 1.00 92.81 85 CYS A O 1
ATOM 655 N N . LEU A 1 86 ? -4.693 1.519 -4.184 1.00 86.19 86 LEU A N 1
ATOM 656 C CA . LEU A 1 86 ? -5.260 2.717 -3.548 1.00 86.19 86 LEU A CA 1
ATOM 657 C C . LEU A 1 86 ? -6.771 2.870 -3.807 1.00 86.19 86 LEU A C 1
ATOM 659 O O . LEU A 1 86 ? -7.526 3.195 -2.900 1.00 86.19 86 LEU A O 1
ATOM 663 N N . ALA A 1 87 ? -7.241 2.563 -5.019 1.00 87.50 87 ALA A N 1
ATOM 664 C CA . ALA A 1 87 ? -8.666 2.631 -5.344 1.00 87.50 87 ALA A CA 1
ATOM 665 C C . ALA A 1 87 ? -9.523 1.622 -4.553 1.00 87.50 87 ALA A C 1
ATOM 667 O O . ALA A 1 87 ? -10.655 1.937 -4.195 1.00 87.50 87 ALA A O 1
ATOM 668 N N . CYS A 1 88 ? -9.014 0.413 -4.284 1.00 91.56 88 CYS A N 1
ATOM 669 C CA . CYS A 1 88 ? -9.716 -0.569 -3.450 1.00 91.56 88 CYS A CA 1
ATOM 670 C C . CYS A 1 88 ? -9.652 -0.177 -1.972 1.00 91.56 88 CYS A C 1
ATOM 672 O O . CYS A 1 88 ? -10.670 -0.264 -1.294 1.00 91.56 88 CYS A O 1
ATOM 674 N N . PHE A 1 89 ? -8.509 0.338 -1.507 1.00 89.19 89 PHE A N 1
ATOM 675 C CA . PHE A 1 89 ? -8.374 0.882 -0.154 1.00 89.19 89 PHE A CA 1
ATOM 676 C C . PHE A 1 89 ? -9.398 1.993 0.113 1.00 89.19 89 PHE A C 1
ATOM 678 O O . PHE A 1 89 ? -10.217 1.866 1.014 1.00 89.19 89 PHE A O 1
ATOM 685 N N . MET A 1 90 ? -9.468 3.008 -0.753 1.00 83.69 90 MET A N 1
ATOM 686 C CA . MET A 1 90 ? -10.438 4.102 -0.614 1.00 83.69 90 MET A CA 1
ATOM 687 C C . MET A 1 90 ? -11.895 3.616 -0.611 1.00 83.69 90 MET A C 1
ATOM 689 O O . MET A 1 90 ? -12.748 4.231 0.022 1.00 83.69 90 MET A O 1
ATOM 693 N N . LYS A 1 91 ? -12.218 2.526 -1.323 1.00 86.69 91 LYS A N 1
ATOM 694 C CA . LYS A 1 91 ? -13.559 1.917 -1.287 1.00 86.69 91 LYS A CA 1
ATOM 695 C C . LYS A 1 91 ? -13.851 1.210 0.038 1.00 86.69 91 LYS A C 1
ATOM 697 O O . LYS A 1 91 ? -15.009 1.196 0.443 1.00 86.69 91 LYS A O 1
ATOM 702 N N . ARG A 1 92 ? -12.843 0.603 0.677 1.00 84.12 92 ARG A N 1
ATOM 703 C CA . ARG A 1 92 ? -12.977 -0.009 2.009 1.00 84.12 92 ARG A CA 1
ATOM 704 C C . ARG A 1 92 ? -13.244 1.070 3.054 1.00 84.12 92 ARG A C 1
ATOM 706 O O . ARG A 1 92 ? -14.262 0.992 3.728 1.00 84.12 92 ARG A O 1
ATOM 713 N N . GLU A 1 93 ? -12.432 2.123 3.066 1.00 79.31 93 GLU A N 1
ATOM 714 C CA . GLU A 1 93 ? -12.57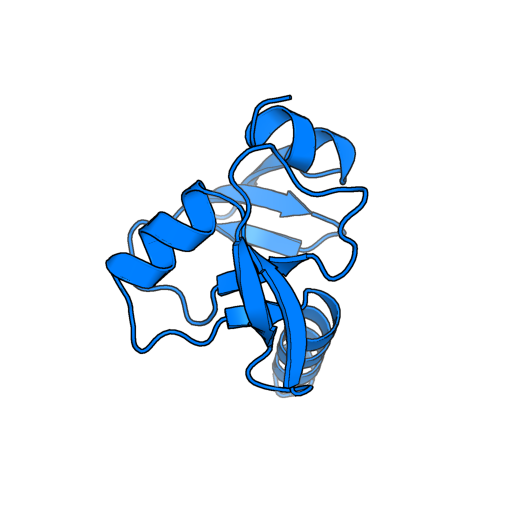7 3.232 4.017 1.00 79.31 93 GLU A CA 1
ATOM 715 C C . GLU A 1 93 ? -13.934 3.932 3.890 1.00 79.31 93 GLU A C 1
ATOM 717 O O . GLU A 1 93 ? -14.636 4.114 4.880 1.00 79.31 93 GLU A O 1
ATOM 722 N N . GLN A 1 94 ? -14.376 4.226 2.661 1.00 74.75 94 GLN A N 1
ATOM 723 C CA . GLN A 1 94 ? -15.700 4.818 2.434 1.00 74.75 94 GLN A CA 1
ATOM 724 C C . GLN A 1 94 ? -16.848 3.922 2.912 1.00 74.75 94 GLN A C 1
ATOM 726 O O . GLN A 1 94 ? -17.861 4.439 3.364 1.00 74.75 94 GLN A O 1
ATOM 731 N N . LYS A 1 95 ? -16.724 2.591 2.826 1.00 63.19 95 LYS A N 1
ATOM 732 C CA . LYS A 1 95 ? -17.746 1.679 3.364 1.00 63.19 95 LYS A CA 1
ATOM 733 C C . LYS A 1 95 ? -17.735 1.653 4.890 1.00 63.19 95 LYS A C 1
ATOM 735 O O . LYS A 1 95 ? -18.807 1.627 5.486 1.00 63.19 95 LYS A O 1
ATOM 740 N N . SER A 1 96 ? -16.557 1.697 5.504 1.00 58.47 96 SER A N 1
ATOM 741 C CA . SER A 1 96 ? -16.413 1.763 6.960 1.00 58.47 96 SER A CA 1
ATOM 742 C C . SER A 1 96 ? -16.989 3.061 7.537 1.00 58.47 96 SER A C 1
ATOM 744 O O . SER A 1 96 ? -17.568 3.035 8.614 1.00 58.47 96 SER A O 1
ATOM 746 N N . SER A 1 97 ? -16.922 4.179 6.802 1.00 52.72 97 SER A N 1
ATOM 747 C CA . SER A 1 97 ? -17.509 5.461 7.229 1.00 52.72 97 SER A CA 1
ATOM 748 C C . SER A 1 97 ? -19.038 5.558 7.110 1.00 52.72 97 SER A C 1
ATOM 750 O O . SER A 1 97 ? -19.609 6.495 7.650 1.00 52.72 97 SER A O 1
ATOM 752 N N . VAL A 1 98 ? -19.712 4.640 6.402 1.00 50.59 98 VAL A N 1
ATOM 753 C CA . VAL A 1 98 ? -21.188 4.649 6.232 1.00 50.59 98 VAL A CA 1
ATOM 754 C C . VAL A 1 98 ? -21.884 3.707 7.228 1.00 50.59 98 VAL A C 1
ATOM 756 O O . VAL A 1 98 ? -23.102 3.740 7.369 1.00 50.59 98 VAL A O 1
ATOM 759 N N . ALA A 1 99 ? -21.121 2.868 7.930 1.00 46.22 99 ALA A N 1
ATOM 760 C CA . ALA A 1 99 ? -21.630 1.926 8.927 1.00 46.22 99 ALA A CA 1
ATOM 761 C C . ALA A 1 99 ? -21.521 2.441 10.380 1.00 46.22 99 ALA A C 1
ATOM 763 O O . ALA A 1 99 ? -21.718 1.653 11.305 1.00 46.22 99 ALA A O 1
ATOM 764 N N . GLY A 1 100 ? -21.185 3.722 10.571 1.00 38.59 100 GLY A N 1
ATOM 765 C CA . GLY A 1 100 ? -21.054 4.387 11.873 1.00 38.59 100 GLY A CA 1
ATOM 766 C C . GLY A 1 100 ? -22.087 5.482 12.079 1.00 38.59 100 GLY A C 1
ATOM 767 O O . GLY A 1 100 ? -22.448 6.138 11.077 1.00 38.59 100 GLY A O 1
#

Mean predicted aligned error: 7.68 Å

Organism: NCBI:txid412755

Sequence (100 aa):
MNEGEALYSLGARPAEKDGKKGLTLGGLFIEASDEKPDAIIAGVNRKYTVKGSKEFRCHDCRCKVWLAPGGQEMHRHYPDVPVICLACFMKREQKSSVAG

Nearest PDB structures (foldseek):
  5xfp-assembly3_E  TM=2.782E-01  e=7.779E-01  Homo sapiens
  5xfn-assembly1_A  TM=2.774E-01  e=8.306E-01  Homo sapiens
  5xfo-assembly1_A  TM=3.075E-01  e=1.404E+00  Homo sapiens

Secondary structure (DSSP, 8-state):
--HHHHHHHTT-EEEEETTEEEEEETTEEEE---SPPS-EEEBS-GGGPPTT-EEEE-TTT--EEEE-HHHHHHHHH-TTSPEEEHHHHHHHHHHHTT--

pLDDT: mean 83.79, std 11.19, range [38.59, 96.12]

Foldseek 3Di:
DDPVVLCVVQVWDWDADPNFTAIDGPNDTDGDDPDQDLAQEFEQDPVSADPPWDWDAFPPPRHITTAHPVSVVSCVVPVVRTYHYPVVVVVVVVVVVVVD

Radius of gyration: 13.63 Å; Cα contacts (8 Å, |Δi|>4): 150; chains: 1; bounding box: 35×28×35 Å

Solvent-accessible surface area (backbone atoms only — not comparable to full-atom values): 5962 Å² total; per-residue (Å²): 125,57,72,65,59,54,39,44,76,72,56,38,38,84,41,73,56,98,92,41,50,29,35,33,44,95,88,42,78,44,73,69,67,95,64,89,60,87,56,43,75,21,45,70,55,77,89,78,56,49,88,76,42,43,84,49,55,17,64,84,80,59,45,67,23,39,30,40,56,70,52,49,51,51,39,69,78,38,72,87,39,46,41,29,35,58,73,57,50,55,53,50,55,57,53,60,65,69,77,108